Protein AF-A0AAU1WI58-F1 (afdb_monomer_lite)

Secondary structure (DSSP, 8-state):
---GGG---TTHHHHHHHHHHHHHHSTTS-TT--EEEEEEETTTTEEEEEEEE--TTT--

pLDDT: mean 83.4, std 16.1, range [41.03, 96.44]

Radius of gyration: 14.9 Å; chains: 1; bounding box: 39×25×31 Å

Sequence (60 aa):
MYDCDGIAITDFEKLLNYDVSLIRNSPGTPKHVEIYGLFYVIDSGGLTEIVRDVPAEVAQ

Foldseek 3Di:
DPPPVDPDPPCVL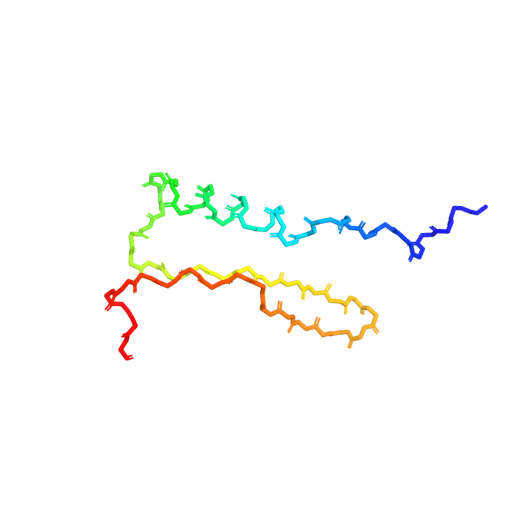VVQVVVQVVLCPDPPRDVQDWDWDWDADPVVRDIHTRDTDGHPVPPD

Structure (mmCIF, N/CA/C/O backbone):
data_AF-A0AAU1WI58-F1
#
_entry.id   AF-A0AAU1WI58-F1
#
loop_
_atom_site.group_PDB
_atom_site.id
_atom_site.type_symbol
_atom_site.label_atom_id
_atom_site.label_alt_id
_atom_site.label_comp_id
_atom_site.label_asym_id
_atom_site.label_entity_id
_atom_site.label_seq_id
_atom_site.pdbx_PDB_ins_code
_atom_site.Cartn_x
_atom_site.Cartn_y
_atom_site.Cartn_z
_atom_site.occupancy
_atom_site.B_iso_or_equiv
_atom_site.auth_seq_id
_atom_site.auth_comp_id
_atom_site.auth_asym_id
_atom_site.auth_atom_id
_atom_site.pdbx_PDB_model_num
ATOM 1 N N . MET A 1 1 ? 22.444 12.272 -20.202 1.00 41.03 1 MET A N 1
ATOM 2 C CA . MET A 1 1 ? 21.056 11.771 -20.215 1.00 41.03 1 MET A CA 1
ATOM 3 C C . MET A 1 1 ? 20.869 11.075 -18.886 1.00 41.03 1 MET A C 1
ATOM 5 O O . MET A 1 1 ? 21.688 10.219 -18.585 1.00 41.03 1 MET A O 1
ATOM 9 N N . TYR A 1 2 ? 19.936 11.526 -18.048 1.00 46.00 2 TYR A N 1
ATOM 10 C CA . TYR A 1 2 ? 19.598 10.770 -16.845 1.00 46.00 2 TYR A CA 1
ATOM 11 C C . TYR A 1 2 ? 18.804 9.555 -17.299 1.00 46.00 2 TYR A C 1
ATOM 13 O O . TYR A 1 2 ? 17.864 9.700 -18.078 1.00 46.00 2 TYR A O 1
ATOM 21 N N . ASP A 1 3 ? 19.267 8.387 -16.882 1.00 49.91 3 ASP A N 1
ATOM 22 C CA . ASP A 1 3 ? 18.602 7.118 -17.106 1.00 49.91 3 ASP A CA 1
ATOM 23 C C . ASP A 1 3 ? 17.300 7.147 -16.293 1.00 49.91 3 ASP A C 1
ATOM 25 O O . ASP A 1 3 ? 17.305 6.992 -15.071 1.00 49.91 3 ASP A O 1
ATOM 29 N N . CYS A 1 4 ? 16.194 7.516 -16.943 1.00 54.09 4 CYS A N 1
ATOM 30 C CA . CYS A 1 4 ? 14.876 7.547 -16.309 1.00 54.09 4 CYS A CA 1
ATOM 31 C C . CYS A 1 4 ? 14.321 6.131 -16.076 1.00 54.09 4 CYS A C 1
ATOM 33 O O . CYS A 1 4 ? 13.261 6.009 -15.467 1.00 54.09 4 CYS A O 1
ATOM 35 N N . ASP A 1 5 ? 15.050 5.086 -16.484 1.00 50.72 5 ASP A N 1
ATOM 36 C CA . ASP A 1 5 ? 14.669 3.673 -16.372 1.00 50.72 5 ASP A CA 1
ATOM 37 C C . ASP A 1 5 ? 14.671 3.147 -14.919 1.00 50.72 5 ASP A C 1
ATOM 39 O O . ASP A 1 5 ? 14.406 1.973 -14.676 1.00 50.72 5 ASP A O 1
ATOM 43 N N . GLY A 1 6 ? 14.964 3.994 -13.923 1.00 54.50 6 GLY A N 1
ATOM 44 C CA . GLY A 1 6 ? 15.235 3.545 -12.554 1.00 54.50 6 GLY A CA 1
ATOM 45 C C . GLY A 1 6 ? 14.606 4.345 -11.417 1.00 54.50 6 GLY A C 1
ATOM 46 O O . GLY A 1 6 ? 14.945 4.075 -10.264 1.00 54.50 6 GLY A O 1
ATOM 47 N N . ILE A 1 7 ? 13.705 5.307 -11.665 1.00 57.25 7 ILE A N 1
ATOM 48 C CA . ILE A 1 7 ? 12.980 5.973 -10.560 1.00 57.25 7 ILE A CA 1
ATOM 49 C C . ILE A 1 7 ? 11.811 5.079 -10.125 1.00 57.25 7 ILE A C 1
ATOM 51 O O . ILE A 1 7 ? 10.638 5.415 -10.269 1.00 57.25 7 ILE A O 1
ATOM 55 N N . ALA A 1 8 ? 12.146 3.905 -9.600 1.00 63.09 8 ALA A N 1
ATOM 56 C CA . ALA A 1 8 ? 11.220 3.094 -8.835 1.00 63.09 8 ALA A CA 1
ATOM 57 C C . ALA A 1 8 ? 11.292 3.547 -7.376 1.00 63.09 8 ALA A C 1
ATOM 59 O O . ALA A 1 8 ? 12.373 3.697 -6.799 1.00 63.09 8 ALA A O 1
ATOM 60 N N . ILE A 1 9 ? 10.131 3.752 -6.762 1.00 68.75 9 ILE A N 1
ATOM 61 C CA . ILE A 1 9 ? 10.038 3.853 -5.309 1.00 68.75 9 ILE A CA 1
ATOM 62 C C . ILE A 1 9 ? 10.634 2.559 -4.745 1.00 68.75 9 ILE A C 1
ATOM 64 O O . ILE A 1 9 ? 10.097 1.480 -4.970 1.00 68.75 9 ILE A O 1
ATOM 68 N N . THR A 1 10 ? 11.765 2.666 -4.049 1.00 71.38 10 THR A N 1
ATOM 69 C CA . THR A 1 10 ? 12.591 1.509 -3.661 1.00 71.38 10 THR A CA 1
ATOM 70 C C . THR A 1 10 ? 11.869 0.554 -2.708 1.00 7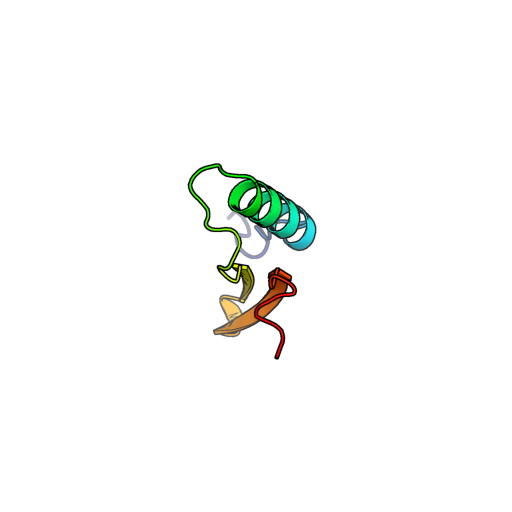1.38 10 THR A C 1
ATOM 72 O O . THR A 1 10 ? 12.163 -0.634 -2.700 1.00 71.38 10 THR A O 1
ATOM 75 N N . ASP A 1 11 ? 10.921 1.071 -1.922 1.00 83.38 11 ASP A N 1
ATOM 76 C CA . ASP A 1 11 ? 10.148 0.317 -0.930 1.00 83.38 11 ASP A CA 1
ATOM 77 C C . ASP A 1 11 ? 8.659 0.706 -1.001 1.00 83.38 11 ASP A C 1
ATOM 79 O O . ASP A 1 11 ? 8.061 1.233 -0.058 1.00 83.38 11 ASP A O 1
ATOM 83 N N . PHE A 1 12 ? 8.074 0.543 -2.193 1.00 85.19 12 PHE A N 1
ATOM 84 C CA . PHE A 1 12 ? 6.680 0.913 -2.453 1.00 85.19 12 PHE A CA 1
ATOM 85 C C . PHE A 1 12 ? 5.704 0.125 -1.576 1.00 85.19 12 PHE A C 1
ATOM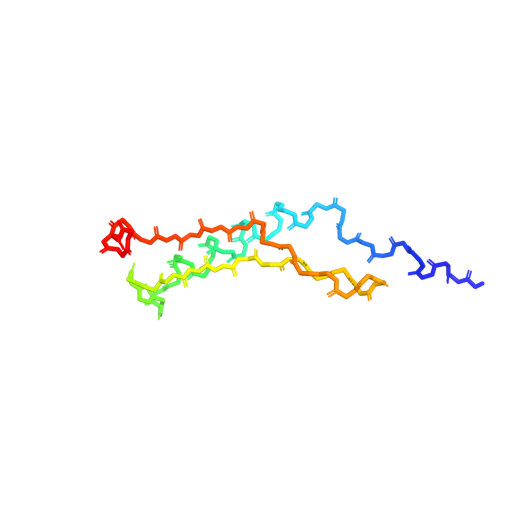 87 O O . PHE A 1 12 ? 4.670 0.666 -1.202 1.00 85.19 12 PHE A O 1
ATOM 94 N N . GLU A 1 13 ? 6.040 -1.108 -1.192 1.00 89.00 13 GLU A N 1
ATOM 95 C CA . GLU A 1 13 ? 5.212 -1.913 -0.293 1.00 89.00 13 GLU A CA 1
ATOM 96 C C . GLU A 1 13 ? 5.088 -1.250 1.078 1.00 89.00 13 GLU A C 1
ATOM 98 O O . GLU A 1 13 ? 3.979 -1.088 1.596 1.00 89.00 13 GLU A O 1
ATOM 103 N N . LYS A 1 14 ? 6.207 -0.799 1.656 1.00 90.56 14 LYS A N 1
ATOM 104 C CA . LYS A 1 14 ? 6.199 -0.106 2.946 1.00 90.56 14 LYS A CA 1
ATOM 105 C C . LYS A 1 14 ? 5.451 1.221 2.886 1.00 90.56 14 LYS A C 1
ATOM 107 O O . LYS A 1 14 ? 4.684 1.518 3.802 1.00 90.56 14 LYS A O 1
ATOM 112 N N . LEU A 1 15 ? 5.667 2.012 1.833 1.00 90.00 15 LEU A N 1
ATOM 113 C CA . LEU A 1 15 ? 4.958 3.284 1.665 1.00 90.00 15 LEU A CA 1
ATOM 114 C C . LEU A 1 15 ? 3.455 3.065 1.500 1.00 90.00 15 LEU A C 1
ATOM 116 O O . LEU A 1 15 ? 2.666 3.727 2.165 1.00 90.00 15 LEU A O 1
ATOM 120 N N . LEU A 1 16 ? 3.053 2.074 0.706 1.00 92.50 16 LEU A N 1
ATOM 121 C CA . LEU A 1 16 ? 1.643 1.794 0.473 1.00 92.50 16 LEU A CA 1
ATOM 122 C C . LEU A 1 16 ? 0.939 1.292 1.739 1.00 92.50 16 LEU A C 1
ATOM 124 O O . LEU A 1 16 ? -0.177 1.714 2.025 1.00 92.50 16 LEU A O 1
ATOM 128 N N . ASN A 1 17 ? 1.601 0.455 2.544 1.00 93.94 17 ASN A N 1
ATOM 129 C CA . ASN A 1 17 ? 1.084 0.059 3.858 1.00 93.94 17 ASN A CA 1
ATOM 130 C C . ASN A 1 17 ? 0.921 1.266 4.796 1.00 93.94 17 ASN A C 1
ATOM 132 O O . ASN A 1 17 ? -0.085 1.376 5.499 1.00 93.94 17 ASN A O 1
ATOM 136 N N . TYR A 1 18 ? 1.892 2.184 4.798 1.00 94.44 18 TYR A N 1
ATOM 137 C CA . TYR A 1 18 ? 1.810 3.409 5.587 1.00 94.44 18 TYR A CA 1
ATOM 138 C C . TYR A 1 18 ? 0.629 4.286 5.145 1.00 94.44 18 TYR A C 1
ATOM 140 O O . TYR A 1 18 ? -0.187 4.671 5.984 1.00 94.44 18 TYR A O 1
ATOM 148 N N . ASP A 1 19 ? 0.471 4.524 3.845 1.00 94.25 19 ASP A N 1
ATOM 149 C CA . ASP A 1 19 ? -0.614 5.343 3.296 1.00 94.25 19 ASP A CA 1
ATOM 150 C C . ASP A 1 19 ? -1.992 4.720 3.555 1.00 94.25 19 ASP A C 1
ATOM 152 O O . ASP A 1 19 ? -2.912 5.410 4.001 1.00 94.25 19 ASP A O 1
ATOM 156 N N . VAL A 1 20 ? -2.134 3.401 3.378 1.00 95.81 20 VAL A N 1
ATOM 157 C CA . VAL A 1 20 ? -3.370 2.678 3.726 1.00 95.81 20 VAL A CA 1
ATOM 158 C C . VAL A 1 20 ? -3.687 2.837 5.212 1.00 95.81 20 VAL A C 1
ATOM 160 O O . VAL A 1 20 ? -4.836 3.108 5.566 1.00 95.81 20 VAL A O 1
ATOM 163 N N . SER A 1 21 ? -2.679 2.761 6.088 1.00 94.75 21 SER A N 1
ATOM 164 C CA . SER A 1 21 ? -2.875 2.973 7.526 1.00 94.75 21 SER A CA 1
ATOM 165 C C . SER A 1 21 ? -3.345 4.396 7.849 1.00 94.75 21 SER A C 1
ATOM 167 O O . SER A 1 21 ? -4.210 4.576 8.709 1.00 94.75 21 SER A O 1
ATOM 169 N N . LEU A 1 22 ? -2.839 5.412 7.142 1.00 96.44 22 LEU A N 1
ATOM 170 C CA . LEU A 1 22 ? -3.289 6.794 7.307 1.00 96.44 22 LEU A CA 1
ATOM 171 C C . LEU A 1 22 ? -4.742 6.961 6.865 1.00 96.44 22 LEU A C 1
ATOM 173 O O . LEU A 1 22 ? -5.535 7.569 7.585 1.00 96.44 22 LEU A O 1
ATOM 177 N N . ILE A 1 23 ? -5.104 6.388 5.714 1.00 95.31 23 ILE A N 1
ATOM 178 C CA . ILE A 1 23 ? -6.475 6.435 5.200 1.00 95.31 23 ILE A CA 1
ATOM 179 C C . ILE A 1 23 ? -7.414 5.737 6.182 1.00 95.31 23 ILE A C 1
ATOM 181 O O . ILE A 1 23 ? -8.418 6.331 6.571 1.00 95.31 23 ILE A O 1
ATOM 185 N N . ARG A 1 24 ? -7.087 4.525 6.646 1.00 95.06 24 ARG A N 1
ATOM 186 C CA . ARG A 1 24 ? -7.928 3.781 7.595 1.00 95.06 24 ARG A CA 1
ATOM 187 C C . ARG A 1 24 ? -8.141 4.529 8.913 1.00 95.06 24 ARG A C 1
ATOM 189 O O . ARG A 1 24 ? -9.239 4.484 9.461 1.00 95.06 24 ARG A O 1
ATOM 196 N N . ASN A 1 25 ? -7.115 5.215 9.413 1.00 94.75 25 ASN A N 1
ATOM 197 C CA . ASN A 1 25 ? -7.184 5.959 10.674 1.00 94.75 25 ASN A CA 1
ATOM 198 C C . ASN A 1 25 ? -7.773 7.372 10.531 1.00 94.75 25 ASN A C 1
ATOM 200 O O . ASN A 1 25 ? -7.975 8.058 11.536 1.00 94.75 25 ASN A O 1
ATOM 204 N N . SER A 1 26 ? -8.055 7.825 9.308 1.00 96.19 26 SER A N 1
ATOM 205 C CA . SER A 1 26 ? -8.679 9.125 9.080 1.00 96.19 26 SER A CA 1
ATOM 206 C C . SER A 1 26 ? -10.110 9.149 9.640 1.00 96.19 26 SER A C 1
ATOM 208 O O . SER A 1 26 ? -10.895 8.250 9.333 1.00 96.19 26 SER A O 1
ATOM 210 N N . PRO A 1 27 ? -10.516 10.196 10.389 1.00 94.69 27 PRO A N 1
ATOM 211 C CA . PRO A 1 27 ? -11.879 10.322 10.919 1.00 94.69 27 PRO A CA 1
ATOM 212 C C . PRO A 1 27 ? -12.981 10.298 9.850 1.00 94.69 27 PRO A C 1
ATOM 214 O O . PRO A 1 27 ? -14.132 9.999 10.160 1.00 94.69 27 PRO A O 1
ATOM 217 N N . GLY A 1 28 ? -12.641 10.644 8.605 1.00 94.69 28 GLY A N 1
ATOM 218 C CA . GLY A 1 28 ? -13.574 10.648 7.479 1.00 94.69 28 GLY A CA 1
ATOM 219 C C . GLY A 1 28 ? -13.754 9.287 6.806 1.00 94.69 28 GLY A C 1
ATOM 220 O O . GLY A 1 28 ? -14.652 9.152 5.978 1.00 94.69 28 GLY A O 1
ATOM 221 N N . THR A 1 29 ? -12.931 8.291 7.138 1.00 94.69 29 THR A N 1
ATOM 222 C CA . THR A 1 29 ? -12.979 6.972 6.505 1.00 94.69 29 THR A CA 1
ATOM 223 C C . THR A 1 29 ? -13.973 6.077 7.241 1.00 94.69 29 THR A C 1
ATOM 225 O O . THR A 1 29 ? -13.779 5.784 8.425 1.00 94.69 29 THR A O 1
ATOM 228 N N . PRO A 1 30 ? -15.049 5.607 6.582 1.00 94.31 30 PRO A N 1
ATOM 229 C CA . PRO A 1 30 ? -15.992 4.705 7.226 1.00 94.31 30 PRO A CA 1
ATOM 230 C C . PRO A 1 30 ? -15.323 3.390 7.652 1.00 94.31 30 PRO A C 1
ATOM 232 O O . PRO A 1 30 ? -14.461 2.847 6.966 1.00 94.31 30 PRO A O 1
ATOM 235 N N . LYS A 1 31 ? -15.749 2.817 8.780 1.00 90.06 31 LYS A N 1
ATOM 236 C CA . LYS A 1 31 ? -15.142 1.579 9.305 1.00 90.06 31 LYS A CA 1
ATOM 237 C C . LYS A 1 31 ? -15.381 0.347 8.431 1.00 90.06 31 LYS A C 1
ATOM 239 O O . LYS A 1 31 ? -14.619 -0.603 8.519 1.00 90.06 31 LYS A O 1
ATOM 244 N N . HIS A 1 32 ? -16.426 0.379 7.611 1.00 91.56 32 HIS A N 1
ATOM 245 C CA . HIS A 1 32 ? -16.877 -0.749 6.801 1.00 91.56 32 HIS A CA 1
ATOM 246 C C . HIS A 1 32 ? -16.397 -0.684 5.345 1.00 91.56 32 HIS A C 1
ATOM 248 O O . HIS A 1 32 ? -16.728 -1.577 4.577 1.00 91.56 32 HIS A O 1
ATOM 254 N N . VAL A 1 33 ? -15.663 0.358 4.930 1.00 93.81 33 VAL A N 1
ATOM 255 C CA . VAL A 1 33 ? -15.122 0.376 3.561 1.00 93.81 33 VAL A CA 1
ATOM 256 C C . VAL A 1 33 ? -13.891 -0.506 3.467 1.00 93.81 33 VAL A C 1
ATOM 258 O O . VAL A 1 33 ? -13.089 -0.561 4.399 1.00 93.81 33 VAL A O 1
ATOM 261 N N . GLU A 1 34 ? -13.729 -1.160 2.331 1.00 95.56 34 GLU A N 1
ATOM 262 C CA . GLU A 1 34 ? -12.531 -1.906 1.966 1.00 95.56 34 GLU A CA 1
ATOM 263 C C . GLU A 1 34 ? -11.494 -0.948 1.372 1.00 95.56 34 GLU A C 1
ATOM 265 O O . GLU A 1 34 ? -11.848 -0.013 0.648 1.00 95.56 34 GLU A O 1
ATOM 270 N N . ILE A 1 35 ? -10.216 -1.160 1.685 1.00 95.12 35 ILE A N 1
ATOM 271 C CA . ILE A 1 35 ? -9.116 -0.363 1.137 1.00 95.12 35 ILE A CA 1
ATOM 272 C C . ILE A 1 35 ? -8.117 -1.307 0.469 1.00 95.12 35 ILE A C 1
ATOM 274 O O . ILE A 1 35 ? -7.623 -2.253 1.084 1.00 95.12 35 ILE A O 1
ATOM 278 N N . TYR A 1 36 ? -7.803 -1.016 -0.791 1.00 95.62 36 TYR A N 1
ATOM 279 C CA . TYR A 1 36 ? -6.851 -1.774 -1.595 1.00 95.62 36 TYR A CA 1
ATOM 280 C C . TYR A 1 36 ? -5.705 -0.871 -2.033 1.00 95.62 36 TYR A C 1
ATOM 282 O O . TYR A 1 36 ? -5.925 0.204 -2.594 1.00 95.62 36 TYR A O 1
ATOM 290 N N . GLY A 1 37 ? -4.481 -1.325 -1.792 1.00 94.31 37 GLY A N 1
ATOM 291 C CA . GLY A 1 37 ? -3.273 -0.708 -2.321 1.00 94.31 37 GLY A CA 1
ATOM 292 C C . GLY A 1 37 ? -2.761 -1.526 -3.497 1.00 94.31 37 GLY A C 1
ATOM 293 O O . GLY A 1 37 ? -2.411 -2.694 -3.318 1.00 94.31 37 GLY A O 1
ATOM 294 N N . LEU A 1 38 ? -2.697 -0.922 -4.686 1.00 93.44 38 LEU A N 1
ATOM 295 C CA . LEU A 1 38 ? -2.215 -1.583 -5.898 1.00 93.44 38 LEU A CA 1
ATOM 296 C C . LEU A 1 38 ? -0.971 -0.889 -6.452 1.00 93.44 38 LEU A C 1
ATOM 298 O O . LEU A 1 38 ? -0.867 0.337 -6.429 1.00 93.44 38 LEU A O 1
ATOM 302 N N . PHE A 1 39 ? -0.050 -1.685 -6.984 1.00 90.56 39 PHE A N 1
ATOM 303 C CA . PHE A 1 39 ? 1.132 -1.220 -7.691 1.00 90.56 39 PHE A CA 1
ATOM 304 C C . PHE A 1 39 ? 0.962 -1.451 -9.189 1.00 90.56 39 PHE A C 1
ATOM 306 O O . PHE A 1 39 ? 0.685 -2.568 -9.629 1.00 90.56 39 PHE A O 1
ATOM 313 N N . TYR A 1 40 ? 1.117 -0.384 -9.970 1.00 88.56 40 TYR 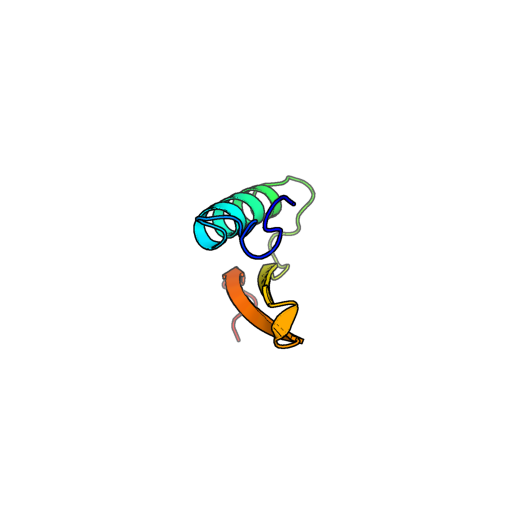A N 1
ATOM 314 C CA . TYR A 1 40 ? 1.002 -0.430 -11.421 1.00 88.56 40 TYR A CA 1
ATOM 315 C C . TYR A 1 40 ? 2.385 -0.409 -12.070 1.00 88.56 40 TYR A C 1
ATOM 317 O O . TYR A 1 40 ? 3.155 0.535 -11.884 1.00 88.56 40 TYR A O 1
ATOM 325 N N . VAL A 1 41 ? 2.681 -1.439 -12.861 1.00 86.69 41 VAL A N 1
ATOM 326 C CA . VAL A 1 41 ? 3.927 -1.561 -13.622 1.00 86.69 41 VAL A CA 1
ATOM 327 C C . VAL A 1 41 ? 3.684 -1.027 -15.029 1.00 86.69 41 VAL A C 1
ATOM 329 O O . VAL A 1 41 ? 3.110 -1.723 -15.866 1.00 86.69 41 VAL A O 1
ATOM 332 N N . ILE A 1 42 ? 4.141 0.198 -15.294 1.00 84.62 42 ILE A N 1
ATOM 333 C CA . ILE A 1 42 ? 3.888 0.912 -16.558 1.00 84.62 42 ILE A CA 1
ATOM 334 C C . ILE A 1 42 ? 4.355 0.100 -17.773 1.00 84.62 42 ILE A C 1
ATOM 336 O O . ILE A 1 42 ? 3.613 -0.002 -18.747 1.00 84.62 42 ILE A O 1
ATOM 340 N N . ASP A 1 43 ? 5.526 -0.534 -17.686 1.00 84.00 43 ASP A N 1
ATOM 341 C CA . ASP A 1 43 ? 6.135 -1.256 -18.811 1.00 84.00 43 ASP A CA 1
ATOM 342 C C . ASP A 1 43 ? 5.338 -2.487 -19.248 1.00 84.00 43 ASP A C 1
ATOM 344 O O . ASP A 1 43 ? 5.298 -2.827 -20.429 1.00 84.00 43 ASP A O 1
ATOM 348 N N . SER A 1 44 ? 4.699 -3.168 -18.294 1.00 86.94 44 SER A N 1
ATOM 349 C CA . SER A 1 44 ? 3.911 -4.376 -18.565 1.00 86.94 44 SER A CA 1
ATOM 350 C C . SER A 1 44 ? 2.407 -4.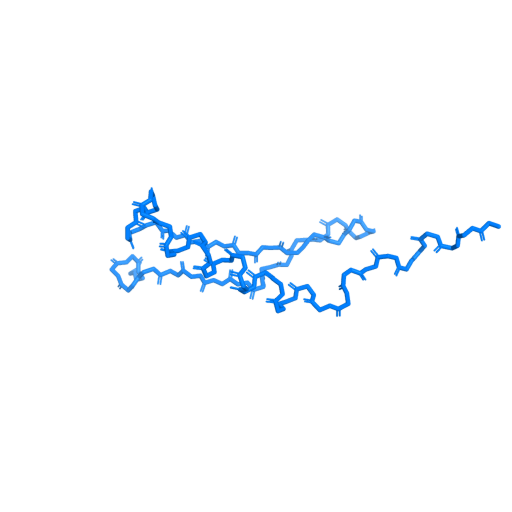112 -18.638 1.00 86.94 44 SER A C 1
ATOM 352 O O . SER A 1 44 ? 1.657 -4.980 -19.079 1.00 86.94 44 SER A O 1
ATOM 354 N N . GLY A 1 45 ? 1.948 -2.944 -18.177 1.00 89.12 45 GLY A N 1
ATOM 355 C CA . GLY A 1 45 ? 0.532 -2.664 -17.935 1.00 89.12 45 GLY A CA 1
ATOM 356 C C . GLY A 1 45 ? -0.078 -3.489 -16.794 1.00 89.12 45 GLY A C 1
ATOM 357 O O . GLY A 1 45 ? -1.299 -3.521 -16.643 1.00 89.12 45 GLY A O 1
ATOM 358 N N . GLY A 1 46 ? 0.751 -4.188 -16.015 1.00 92.06 46 GLY A N 1
ATOM 359 C CA . GLY A 1 46 ? 0.317 -5.046 -14.921 1.00 92.06 46 GLY A CA 1
ATOM 360 C C . GLY A 1 46 ? -0.114 -4.243 -13.697 1.00 92.06 46 GLY A C 1
ATOM 361 O O . GLY A 1 46 ? 0.520 -3.253 -13.335 1.00 92.06 46 GLY A O 1
ATOM 362 N N . LEU A 1 47 ? -1.173 -4.705 -13.036 1.00 92.62 47 LEU A N 1
ATOM 363 C CA . LEU A 1 47 ? -1.638 -4.171 -11.763 1.00 92.62 47 LEU A CA 1
ATOM 364 C C . LEU A 1 47 ? -1.563 -5.278 -10.713 1.00 92.62 47 LEU A C 1
ATOM 366 O O . LEU A 1 47 ? -2.242 -6.297 -10.834 1.00 92.62 47 LEU A O 1
ATOM 370 N N . THR A 1 48 ? -0.739 -5.071 -9.694 1.00 91.38 48 THR A N 1
ATOM 371 C CA . THR A 1 48 ? -0.534 -6.033 -8.610 1.00 91.38 48 THR A CA 1
ATOM 372 C C . THR A 1 48 ? -1.162 -5.489 -7.338 1.00 91.38 48 THR A C 1
ATOM 374 O O . THR A 1 48 ? -0.859 -4.373 -6.926 1.00 91.38 48 THR A O 1
ATOM 377 N N . GLU A 1 49 ? -2.033 -6.265 -6.700 1.00 94.31 49 GLU A N 1
ATOM 378 C CA . GLU A 1 49 ? -2.510 -5.960 -5.350 1.00 94.31 49 GLU A CA 1
ATOM 379 C C . GLU A 1 49 ? -1.375 -6.209 -4.348 1.00 94.31 49 GLU A C 1
ATOM 381 O O . GLU A 1 49 ? -0.799 -7.294 -4.320 1.00 94.31 49 GLU A O 1
ATOM 386 N N . ILE A 1 50 ? -1.052 -5.201 -3.540 1.00 93.56 50 ILE A N 1
ATOM 387 C CA . ILE A 1 50 ? 0.019 -5.258 -2.533 1.00 93.56 50 ILE A CA 1
ATOM 388 C C . ILE A 1 50 ? -0.564 -5.220 -1.119 1.00 93.56 50 ILE A C 1
ATOM 390 O O . ILE A 1 50 ? -0.062 -5.888 -0.219 1.00 93.56 50 ILE A O 1
ATOM 394 N N . VAL A 1 51 ? -1.632 -4.443 -0.916 1.00 94.56 51 VAL A N 1
ATOM 395 C CA . VAL A 1 51 ? -2.297 -4.300 0.383 1.00 94.56 51 VAL A CA 1
ATOM 396 C C . VAL A 1 51 ? -3.783 -4.578 0.225 1.00 94.56 51 VAL A C 1
ATOM 398 O O . VAL A 1 51 ? -4.436 -4.010 -0.652 1.00 94.56 51 VAL A O 1
ATOM 401 N N . ARG A 1 52 ? -4.316 -5.409 1.122 1.00 94.81 52 ARG A N 1
ATOM 402 C CA . ARG A 1 52 ? -5.742 -5.701 1.264 1.00 94.81 52 ARG A CA 1
ATOM 403 C C . ARG A 1 52 ? -6.160 -5.448 2.704 1.00 94.81 52 ARG A C 1
ATOM 405 O O . ARG A 1 52 ? -5.826 -6.231 3.589 1.00 94.81 52 ARG A O 1
ATOM 412 N N . ASP A 1 53 ? -6.903 -4.371 2.922 1.00 93.38 53 ASP A N 1
ATOM 413 C CA . ASP A 1 53 ? -7.433 -3.986 4.227 1.00 93.38 53 ASP A CA 1
ATOM 414 C C . ASP A 1 53 ? -8.967 -4.045 4.195 1.00 93.38 53 ASP A C 1
ATOM 416 O O . ASP A 1 53 ? -9.663 -3.085 3.846 1.00 93.38 53 ASP A O 1
ATOM 420 N N . VAL A 1 54 ? -9.486 -5.234 4.510 1.00 91.75 54 VAL A N 1
ATOM 421 C CA . VAL A 1 54 ? -10.916 -5.561 4.497 1.00 91.75 54 VAL A CA 1
ATOM 422 C C . VAL A 1 54 ? -11.407 -5.678 5.943 1.00 91.75 54 VAL A C 1
ATOM 424 O O . VAL A 1 54 ? -10.869 -6.486 6.705 1.00 91.75 54 VAL A O 1
ATOM 427 N N . PRO A 1 55 ? -12.421 -4.896 6.352 1.00 84.94 55 PRO A N 1
ATOM 428 C CA . PRO A 1 55 ? -13.015 -5.014 7.678 1.00 84.94 55 PRO A CA 1
ATOM 429 C C . PRO A 1 55 ? -13.613 -6.409 7.896 1.00 84.94 55 PRO A C 1
ATOM 431 O O . PRO A 1 55 ? -14.260 -6.960 7.008 1.00 84.94 55 PRO A O 1
ATOM 434 N N . ALA A 1 56 ? -13.463 -6.962 9.103 1.00 74.88 56 ALA A N 1
ATOM 435 C CA . ALA A 1 56 ? -13.925 -8.315 9.444 1.00 74.88 56 ALA A CA 1
ATOM 436 C C . ALA A 1 56 ? -15.435 -8.554 9.220 1.00 74.88 56 ALA A C 1
ATOM 438 O O . ALA A 1 56 ? -15.869 -9.695 9.118 1.00 74.88 56 ALA A O 1
ATOM 439 N N . GLU A 1 57 ? -16.232 -7.488 9.136 1.00 67.19 57 GLU A N 1
ATOM 440 C CA . GLU A 1 57 ? -17.681 -7.535 8.906 1.00 67.19 57 GLU A CA 1
ATOM 441 C C . GLU A 1 57 ? -18.061 -7.730 7.426 1.00 67.19 57 GLU A C 1
ATOM 443 O O . GLU A 1 57 ? -19.186 -8.131 7.145 1.00 67.19 57 GLU A O 1
ATOM 448 N N . VAL A 1 58 ? -17.140 -7.470 6.489 1.00 58.25 58 VAL A N 1
ATOM 449 C CA . VAL A 1 58 ? -17.374 -7.555 5.031 1.00 58.25 58 VAL A CA 1
ATOM 450 C C . VAL A 1 58 ? -16.719 -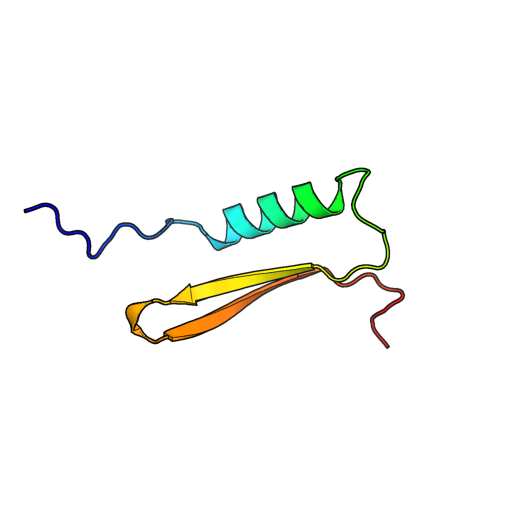8.801 4.416 1.00 58.25 58 VAL A C 1
ATOM 452 O O . VAL A 1 58 ? -17.007 -9.171 3.286 1.00 58.25 58 VAL A O 1
ATOM 455 N N . ALA A 1 59 ? -15.884 -9.512 5.180 1.00 57.78 59 ALA A N 1
ATOM 456 C CA . ALA A 1 59 ? -15.286 -10.782 4.779 1.00 57.78 59 ALA A CA 1
ATOM 457 C C . ALA A 1 59 ? -16.293 -11.947 4.921 1.00 57.78 59 ALA A C 1
ATOM 459 O O . ALA A 1 59 ? -16.140 -12.800 5.799 1.00 57.78 59 ALA A O 1
ATOM 460 N N . GLN A 1 60 ? -17.342 -11.965 4.093 1.00 45.75 60 GLN A N 1
ATOM 461 C CA . GLN A 1 60 ? -18.274 -13.093 3.934 1.00 45.75 60 GLN A CA 1
ATOM 462 C C . GLN A 1 60 ? -18.369 -13.538 2.479 1.00 45.75 60 GLN A C 1
ATOM 464 O O . GLN A 1 60 ? -18.478 -12.661 1.596 1.00 45.75 60 GLN A O 1
#